Protein AF-A0A942LU09-F1 (afdb_monomer_lite)

Radius of gyration: 22.0 Å; chains: 1; bounding box: 69×51×46 Å

Secondary structure (DSSP, 8-state):
-HHHHHHHHHHHHHHHHHTT-----PPSEEEEEEEEETTS-EEEEEEEE--GGGTTT-EEEESSSSSPPEEE-TTTEEEEEETTEEEEEEEEE--GGGGGS---S-----TT-EEEEEEEEEE-SSEEEEEETTEEEEEETTSPEEEEEEETTEEEEB-TT--B------

Sequence (170 aa):
MKYIAIIFILRFVIVLTSLSSYGSNLPYGFIHGYLINNKNDTVYGFVLNQREYHNHYQCRFKHSLEDEVLNYSPLDIKGYGFGDISYRSASVQISDVLKNSDSDINYDHNPAAIQPLFLKVLLNGKISLLSYKDNLFVHKSGHEAYLLLRNDNKIVLGDDSGNLEKAKTN

pLDDT: mean 78.62, std 19.11, range [36.16, 98.5]

Structure (mmCIF, N/CA/C/O backbone):
data_AF-A0A942LU09-F1
#
_entry.id   AF-A0A942LU09-F1
#
loop_
_atom_site.group_PDB
_atom_site.id
_atom_site.type_symbol
_atom_site.label_atom_id
_atom_site.label_alt_id
_atom_site.label_comp_id
_atom_site.label_asym_id
_atom_site.label_entity_id
_atom_site.label_seq_id
_atom_site.pdbx_PDB_ins_code
_atom_site.Cartn_x
_atom_site.Cartn_y
_atom_site.Cartn_z
_atom_site.occupancy
_atom_site.B_iso_or_equiv
_atom_site.auth_seq_id
_atom_site.auth_comp_id
_atom_site.auth_asym_id
_atom_site.auth_atom_id
_atom_site.pdbx_PDB_model_num
ATOM 1 N N . MET A 1 1 ? -48.177 -29.167 -12.263 1.00 64.50 1 MET A N 1
ATOM 2 C CA . MET A 1 1 ? -47.215 -29.220 -11.133 1.00 64.50 1 MET A CA 1
ATOM 3 C C . MET A 1 1 ? -45.756 -29.019 -11.556 1.00 64.50 1 MET A C 1
ATOM 5 O O . MET A 1 1 ? -45.112 -28.171 -10.959 1.00 64.50 1 MET A O 1
ATOM 9 N N . LYS A 1 2 ? -45.236 -29.692 -12.601 1.00 73.81 2 LYS A N 1
ATOM 10 C CA . LYS A 1 2 ? -43.827 -29.539 -13.049 1.00 73.81 2 LYS A CA 1
ATOM 11 C C . LYS A 1 2 ? -43.392 -28.087 -13.339 1.00 73.81 2 LYS A C 1
ATOM 13 O O . LYS A 1 2 ? -42.315 -27.682 -12.926 1.00 73.81 2 LYS A O 1
ATOM 18 N N . TYR A 1 3 ? -44.256 -27.285 -13.962 1.00 79.19 3 TYR A N 1
ATOM 19 C CA . TYR A 1 3 ? -43.958 -25.882 -14.290 1.00 79.19 3 TYR A CA 1
ATOM 20 C C . TYR A 1 3 ? -43.864 -24.951 -13.069 1.00 79.19 3 TYR A C 1
ATOM 22 O O . TYR A 1 3 ? -43.123 -23.976 -13.104 1.00 79.19 3 TYR A O 1
ATOM 30 N N . ILE A 1 4 ? -44.555 -25.269 -11.967 1.00 79.94 4 ILE A N 1
ATOM 31 C CA . ILE A 1 4 ? -44.514 -24.462 -10.737 1.00 79.94 4 ILE A CA 1
ATOM 32 C C . ILE A 1 4 ? -43.140 -24.604 -10.067 1.00 79.94 4 ILE A C 1
ATOM 34 O O . ILE A 1 4 ? -42.539 -23.603 -9.693 1.00 79.94 4 ILE A O 1
ATOM 38 N N . ALA A 1 5 ? -42.594 -25.825 -10.003 1.00 78.12 5 ALA A N 1
ATOM 39 C CA . ALA A 1 5 ? -41.265 -26.076 -9.439 1.00 78.12 5 ALA A CA 1
ATOM 40 C C . ALA A 1 5 ? -40.149 -25.353 -10.219 1.00 78.12 5 ALA A C 1
ATOM 42 O O . ALA A 1 5 ? -39.246 -24.777 -9.618 1.00 78.12 5 ALA A O 1
ATOM 43 N N . ILE A 1 6 ? -40.250 -25.314 -11.552 1.00 81.69 6 ILE A N 1
ATOM 44 C CA . ILE A 1 6 ? -39.284 -24.622 -12.420 1.00 81.69 6 ILE A CA 1
ATOM 45 C C . ILE A 1 6 ? -39.288 -23.106 -12.165 1.00 81.69 6 ILE A C 1
ATOM 47 O O . ILE A 1 6 ? -38.221 -22.503 -12.072 1.00 81.69 6 ILE A O 1
ATOM 51 N N . ILE A 1 7 ? -40.463 -22.489 -11.985 1.00 83.81 7 ILE A N 1
ATOM 52 C CA . ILE A 1 7 ? -40.581 -21.049 -11.693 1.00 83.81 7 ILE A CA 1
ATOM 53 C C . ILE A 1 7 ? -39.964 -20.700 -10.329 1.00 83.81 7 ILE A C 1
ATOM 55 O O . ILE A 1 7 ? -39.308 -19.665 -10.202 1.00 83.81 7 ILE A O 1
ATOM 59 N N . PHE A 1 8 ? -40.128 -21.561 -9.319 1.00 84.25 8 PHE A N 1
ATOM 60 C CA . PHE A 1 8 ? -39.500 -21.367 -8.008 1.00 84.25 8 PHE A CA 1
ATOM 61 C C . PHE A 1 8 ? -37.970 -21.445 -8.077 1.00 84.25 8 PHE A C 1
ATOM 63 O O . PHE A 1 8 ? -37.299 -20.586 -7.509 1.00 84.25 8 PHE A O 1
ATOM 70 N N . ILE A 1 9 ? -37.420 -22.411 -8.821 1.00 84.12 9 ILE A N 1
ATOM 71 C CA . ILE A 1 9 ? -35.967 -22.541 -9.014 1.00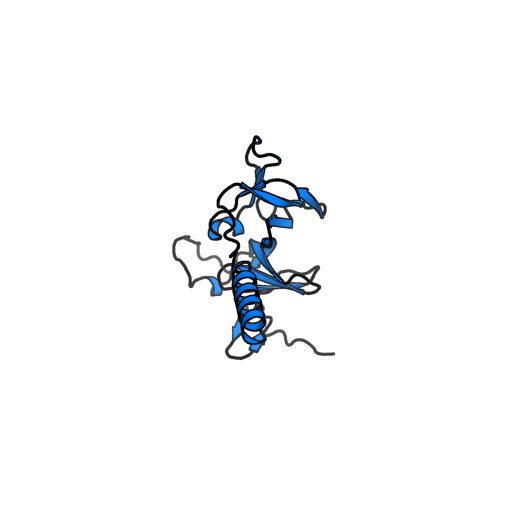 84.12 9 ILE A CA 1
ATOM 72 C C . ILE A 1 9 ? -35.410 -21.316 -9.754 1.00 84.12 9 ILE A C 1
ATOM 74 O O . ILE A 1 9 ? -34.413 -20.744 -9.323 1.00 84.12 9 ILE A O 1
ATOM 78 N N . LEU A 1 10 ? -36.084 -20.849 -10.810 1.00 82.81 10 LEU A N 1
ATOM 79 C CA . LEU A 1 10 ? -35.677 -19.651 -11.557 1.00 82.81 10 LEU A CA 1
ATOM 80 C C . LEU A 1 10 ? -35.669 -18.387 -10.687 1.00 82.81 10 LEU A C 1
ATOM 82 O O . LEU A 1 10 ? -34.716 -17.613 -10.741 1.00 82.81 10 LEU A O 1
ATOM 86 N N . ARG A 1 11 ? -36.688 -18.194 -9.841 1.00 82.88 11 ARG A N 1
ATOM 87 C CA . ARG A 1 11 ? -36.722 -17.065 -8.896 1.00 82.88 11 ARG A CA 1
ATOM 88 C C . ARG A 1 11 ? -35.613 -17.153 -7.851 1.00 82.88 11 ARG A C 1
ATOM 90 O O . ARG A 1 11 ? -35.018 -16.132 -7.527 1.00 82.88 11 ARG A O 1
ATOM 97 N N . PHE A 1 12 ? -35.310 -18.353 -7.363 1.00 82.56 12 PHE A N 1
ATOM 98 C CA . PHE A 1 12 ? -34.230 -18.562 -6.403 1.00 82.56 12 PHE A CA 1
ATOM 99 C C . PHE A 1 12 ? -32.854 -18.241 -7.008 1.00 82.56 12 PHE A C 1
ATOM 101 O O . PHE A 1 12 ? -32.056 -17.558 -6.373 1.00 82.56 12 PHE A O 1
ATOM 108 N N . VAL A 1 13 ? -32.608 -18.645 -8.260 1.00 82.69 13 VAL A N 1
ATOM 109 C CA . VAL A 1 13 ? -31.356 -18.343 -8.975 1.00 82.69 13 VAL A CA 1
ATOM 110 C C . VAL A 1 13 ? -31.182 -16.835 -9.196 1.00 82.69 13 VAL A C 1
ATOM 112 O O . VAL A 1 13 ? -30.098 -16.320 -8.943 1.00 82.69 13 VAL A O 1
ATOM 115 N N . ILE A 1 14 ? -32.243 -16.112 -9.579 1.00 80.56 14 ILE A N 1
ATOM 116 C CA . ILE A 1 14 ? -32.194 -14.649 -9.778 1.00 80.56 14 ILE A CA 1
ATOM 117 C C . ILE A 1 14 ? -31.877 -13.912 -8.467 1.00 80.56 14 ILE A C 1
ATOM 119 O O . ILE A 1 14 ? -31.079 -12.970 -8.454 1.00 80.56 14 ILE A O 1
ATOM 123 N N . VAL A 1 15 ? -32.457 -14.351 -7.345 1.00 79.50 15 VAL A N 1
ATOM 124 C CA . VAL A 1 15 ? -32.143 -13.778 -6.027 1.00 79.50 15 VAL A CA 1
ATOM 125 C C . VAL A 1 15 ? -30.681 -14.049 -5.671 1.00 79.50 15 VAL A C 1
ATOM 127 O O . VAL A 1 15 ? -29.980 -13.122 -5.279 1.00 79.50 15 VAL A O 1
ATOM 130 N N . LEU A 1 16 ? -30.183 -15.269 -5.901 1.00 74.69 16 LEU A N 1
ATOM 131 C CA . LEU A 1 16 ? -28.806 -15.650 -5.575 1.00 74.69 16 LEU A CA 1
ATOM 132 C C . LEU A 1 16 ? -27.755 -14.846 -6.363 1.00 74.69 16 LEU A C 1
ATOM 134 O O . LEU A 1 16 ? -26.716 -14.495 -5.811 1.00 74.69 16 LEU A O 1
ATOM 138 N N . THR A 1 17 ? -28.039 -14.489 -7.619 1.00 71.75 17 THR A N 1
ATOM 139 C CA . THR A 1 17 ? -27.143 -13.655 -8.443 1.00 71.75 17 THR A CA 1
ATOM 140 C C . THR A 1 17 ? -27.163 -12.169 -8.078 1.00 71.75 17 THR A C 1
ATOM 142 O O . THR A 1 17 ? -26.277 -11.430 -8.490 1.00 71.75 17 THR A O 1
ATOM 145 N N . SER A 1 18 ? -28.152 -11.713 -7.305 1.00 67.50 18 SER A N 1
ATOM 146 C CA . SER A 1 18 ? -28.273 -10.303 -6.905 1.00 67.50 18 SER A CA 1
ATOM 147 C C . SER A 1 18 ? -27.394 -9.954 -5.696 1.00 67.50 18 SER A C 1
ATOM 149 O O . SER A 1 18 ? -27.057 -8.791 -5.491 1.00 67.50 18 SER A O 1
ATOM 151 N N . LEU A 1 19 ? -27.004 -10.955 -4.897 1.00 63.12 19 LEU A N 1
ATOM 152 C CA . LEU A 1 19 ? -26.189 -10.772 -3.688 1.00 63.12 19 LEU A CA 1
ATOM 153 C C . LEU A 1 19 ? -24.680 -10.651 -3.964 1.00 63.12 19 LEU A C 1
ATOM 155 O O . LEU A 1 19 ? -23.932 -10.264 -3.071 1.00 63.12 19 LEU A O 1
ATOM 159 N N . SER A 1 20 ? -24.212 -10.960 -5.175 1.00 59.56 20 SER A N 1
ATOM 160 C CA . SER A 1 20 ? -22.779 -11.007 -5.502 1.00 59.56 20 SER A CA 1
ATOM 161 C C . SER A 1 20 ? -22.199 -9.699 -6.059 1.00 59.56 20 SER A C 1
ATOM 163 O O . SER A 1 20 ? -21.044 -9.681 -6.472 1.00 59.56 20 SER A O 1
ATOM 165 N N . SER A 1 21 ? -22.955 -8.594 -6.057 1.00 54.66 21 SER A N 1
ATOM 166 C CA . SER A 1 21 ? -22.527 -7.313 -6.653 1.00 54.66 21 SER A CA 1
ATOM 167 C C . SER A 1 21 ? -22.248 -6.206 -5.629 1.00 54.66 21 SER A C 1
ATOM 169 O O . SER A 1 21 ? -22.521 -5.035 -5.886 1.00 54.66 21 SER A O 1
ATOM 171 N N . TYR A 1 22 ? -21.687 -6.540 -4.465 1.00 59.88 22 TYR A N 1
ATOM 172 C CA . TYR A 1 22 ? -21.106 -5.522 -3.586 1.00 59.88 22 TYR A CA 1
ATOM 173 C C . TYR A 1 22 ? -19.688 -5.208 -4.060 1.00 59.88 22 TYR A C 1
ATOM 175 O O . TYR A 1 22 ? -18.714 -5.794 -3.597 1.00 59.88 22 TYR A O 1
ATOM 183 N N . GLY A 1 23 ? -19.576 -4.283 -5.015 1.00 58.19 23 GLY A N 1
ATOM 184 C CA . GLY A 1 23 ? -18.303 -3.630 -5.296 1.00 58.19 23 GLY A CA 1
ATOM 185 C C . GLY A 1 23 ? -17.820 -2.933 -4.024 1.00 58.19 23 GLY A C 1
ATOM 186 O O . GLY A 1 23 ? -18.515 -2.075 -3.478 1.00 58.19 23 GLY A O 1
ATOM 187 N N . SER A 1 24 ? -16.656 -3.335 -3.525 1.00 58.62 24 SER A N 1
ATOM 188 C CA . SER A 1 24 ? -16.028 -2.810 -2.315 1.00 58.62 24 SER A CA 1
ATOM 189 C C . SER A 1 24 ? -15.516 -1.386 -2.543 1.00 58.62 24 SER A C 1
ATOM 191 O O . SER A 1 24 ? -14.324 -1.156 -2.738 1.00 58.62 24 SER A O 1
ATOM 193 N N . ASN A 1 25 ? -16.425 -0.411 -2.525 1.00 67.00 25 ASN A N 1
ATOM 194 C CA . ASN A 1 25 ? -16.056 0.992 -2.383 1.00 67.00 25 ASN A CA 1
ATOM 195 C C . ASN A 1 25 ? -15.582 1.197 -0.943 1.00 67.00 25 ASN A C 1
ATOM 197 O O . ASN A 1 25 ? -16.396 1.358 -0.032 1.00 67.00 25 ASN A O 1
ATOM 201 N N . LEU A 1 26 ? -14.268 1.134 -0.725 1.00 70.50 26 LEU A N 1
ATOM 202 C CA . LEU A 1 26 ? -13.697 1.444 0.580 1.00 70.50 26 LEU A CA 1
ATOM 203 C C . LEU A 1 26 ? -14.038 2.898 0.941 1.00 70.50 26 LEU A C 1
ATOM 205 O O . LEU A 1 26 ? -13.826 3.790 0.113 1.00 70.50 26 LEU A O 1
ATOM 209 N N . PRO A 1 27 ? -14.564 3.160 2.150 1.00 80.56 27 PRO A N 1
ATOM 210 C CA . PRO A 1 27 ? -14.915 4.512 2.547 1.00 80.56 27 PRO A CA 1
ATOM 211 C C . PRO A 1 27 ? -13.662 5.390 2.601 1.00 80.56 27 PRO A C 1
ATOM 213 O O . PRO A 1 27 ? -12.592 4.950 3.030 1.00 80.56 27 PRO A O 1
ATOM 216 N N . TYR A 1 28 ? -13.796 6.636 2.147 1.00 87.50 28 TYR A N 1
ATOM 217 C CA . TYR A 1 28 ? -12.769 7.658 2.334 1.00 87.50 28 TYR A CA 1
ATOM 218 C C . TYR A 1 28 ? -12.648 8.015 3.819 1.00 87.50 28 TYR A C 1
ATOM 220 O O . TYR A 1 28 ? -13.653 8.075 4.528 1.00 87.50 28 TYR A O 1
ATOM 228 N N . GLY A 1 29 ? -11.432 8.314 4.273 1.00 93.62 29 GLY A N 1
ATOM 229 C CA . GLY A 1 29 ? -11.151 8.667 5.665 1.00 93.62 29 GLY A CA 1
ATOM 230 C C . GLY A 1 29 ? -10.384 7.580 6.411 1.00 93.62 29 GLY A C 1
ATOM 231 O O . GLY A 1 29 ? -9.773 6.705 5.807 1.00 93.62 29 GLY A O 1
ATOM 232 N N . PHE A 1 30 ? -10.356 7.674 7.739 1.00 96.00 30 PHE A N 1
ATOM 233 C CA . PHE A 1 30 ? -9.666 6.698 8.580 1.00 96.00 30 PHE A CA 1
ATOM 234 C C . PHE A 1 30 ? -10.453 5.388 8.637 1.00 96.00 30 PHE A C 1
ATOM 236 O O . PHE A 1 30 ? -11.598 5.368 9.082 1.00 96.00 30 PHE A O 1
ATOM 243 N N . ILE A 1 31 ? -9.824 4.298 8.202 1.00 95.88 31 ILE A N 1
ATOM 244 C CA . ILE A 1 31 ? -10.417 2.958 8.165 1.00 95.88 31 ILE A CA 1
ATOM 245 C C . ILE A 1 31 ? -9.507 1.950 8.850 1.00 95.88 31 ILE A C 1
ATOM 247 O O . ILE A 1 31 ? -8.300 2.166 8.941 1.00 95.88 31 ILE A O 1
ATOM 251 N N . HIS A 1 32 ? -10.079 0.840 9.316 1.00 97.56 32 HIS A N 1
ATOM 252 C CA . HIS A 1 32 ? -9.303 -0.224 9.942 1.00 97.56 32 HIS A CA 1
ATOM 253 C C . HIS A 1 32 ? -8.177 -0.710 9.028 1.00 97.56 32 HIS A C 1
ATOM 255 O O . HIS A 1 32 ? -8.389 -1.052 7.862 1.00 97.56 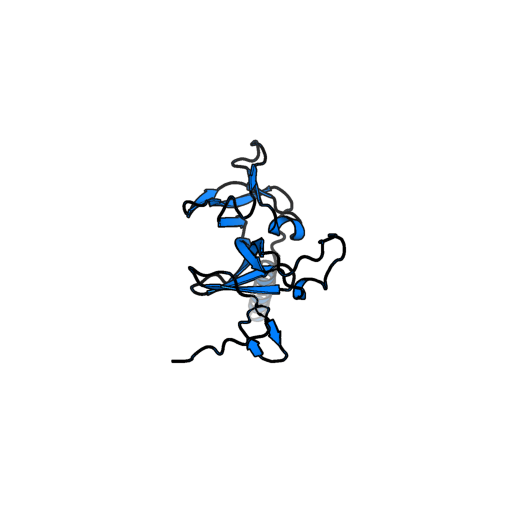32 HIS A O 1
ATOM 261 N N . GLY A 1 33 ? -6.977 -0.753 9.590 1.00 97.62 33 GLY A N 1
ATOM 262 C CA . GLY A 1 33 ? -5.770 -1.135 8.886 1.00 97.62 33 GLY A CA 1
ATOM 263 C C . GLY A 1 33 ? -4.643 -1.467 9.850 1.00 97.62 33 GLY A C 1
ATOM 264 O O . GLY A 1 33 ? -4.845 -1.698 11.045 1.00 97.62 33 GLY A O 1
ATOM 265 N N . TYR A 1 34 ? -3.437 -1.506 9.309 1.00 98.50 34 TYR A N 1
ATOM 266 C CA . TYR A 1 34 ? -2.235 -1.833 10.055 1.00 98.50 34 TYR A CA 1
ATOM 267 C C . TYR A 1 34 ? -1.014 -1.165 9.434 1.00 98.50 34 TYR A C 1
ATOM 269 O O . TYR A 1 34 ? -1.008 -0.827 8.250 1.00 98.50 34 TYR A O 1
ATOM 277 N N . LEU A 1 35 ? 0.050 -1.048 10.222 1.00 98.25 35 LEU A N 1
ATOM 278 C CA . LEU A 1 35 ? 1.399 -0.782 9.736 1.00 98.25 35 LEU A CA 1
ATOM 279 C C . LEU A 1 35 ? 2.353 -1.896 10.163 1.00 98.25 35 LEU A C 1
ATOM 281 O O . LEU A 1 35 ? 2.110 -2.599 11.143 1.00 98.25 35 LEU A O 1
ATOM 285 N N . ILE A 1 36 ? 3.440 -2.055 9.417 1.00 98.25 36 ILE A N 1
ATOM 286 C CA . ILE A 1 36 ? 4.541 -2.963 9.730 1.00 98.25 36 ILE A CA 1
ATOM 287 C C . ILE A 1 36 ? 5.736 -2.092 10.095 1.00 98.25 36 ILE A C 1
ATOM 289 O O . ILE A 1 36 ? 6.274 -1.379 9.246 1.00 98.25 36 ILE A O 1
ATOM 293 N N . ASN A 1 37 ? 6.157 -2.130 11.355 1.00 97.50 37 ASN A N 1
ATOM 294 C CA . ASN A 1 37 ? 7.288 -1.330 11.813 1.00 97.50 37 ASN A CA 1
ATOM 295 C C . ASN A 1 37 ? 8.634 -1.922 11.331 1.00 97.50 37 ASN A C 1
ATOM 297 O O . ASN A 1 37 ? 8.708 -3.023 10.776 1.00 97.50 37 ASN A O 1
ATOM 301 N N . ASN A 1 38 ? 9.740 -1.223 11.589 1.00 96.06 38 ASN A N 1
ATOM 302 C CA . ASN A 1 38 ? 11.074 -1.697 11.198 1.00 96.06 38 ASN A CA 1
ATOM 303 C C . ASN A 1 38 ? 11.525 -2.982 11.926 1.00 96.06 38 ASN A C 1
ATOM 305 O O . ASN A 1 38 ? 12.357 -3.725 11.395 1.00 96.06 38 ASN A O 1
ATOM 309 N N . LYS A 1 39 ? 10.912 -3.310 13.070 1.00 97.00 39 LYS A N 1
ATOM 310 C CA . LYS A 1 39 ? 11.114 -4.563 13.818 1.00 97.00 39 LYS A CA 1
ATOM 311 C C . LYS A 1 39 ? 10.302 -5.748 13.270 1.00 97.00 39 LYS A C 1
ATOM 313 O O . LYS A 1 39 ? 10.457 -6.849 13.778 1.00 97.00 39 LYS A O 1
ATOM 318 N N . ASN A 1 40 ? 9.530 -5.554 12.193 1.00 95.94 40 ASN A N 1
ATOM 319 C CA . ASN A 1 40 ? 8.559 -6.511 11.637 1.00 95.94 40 ASN A CA 1
ATOM 320 C C . ASN A 1 40 ? 7.333 -6.777 12.528 1.00 95.94 40 ASN A C 1
ATOM 322 O O . ASN A 1 40 ? 6.597 -7.729 12.265 1.00 95.94 40 ASN A O 1
ATOM 326 N N . ASP A 1 41 ? 7.065 -5.939 13.528 1.00 98.00 41 ASP A N 1
ATOM 327 C CA . ASP A 1 41 ? 5.812 -6.037 14.271 1.00 98.00 41 ASP A CA 1
ATOM 328 C C . ASP A 1 41 ? 4.687 -5.398 13.461 1.00 98.00 41 ASP A C 1
ATOM 330 O O . ASP A 1 41 ? 4.857 -4.345 12.836 1.00 98.00 41 ASP A O 1
ATOM 334 N N . THR A 1 42 ? 3.520 -6.033 13.510 1.00 98.25 42 THR A N 1
ATOM 335 C CA . THR A 1 42 ? 2.291 -5.478 12.945 1.00 98.25 42 THR A CA 1
ATOM 336 C C . THR A 1 42 ? 1.558 -4.702 14.030 1.00 98.25 42 THR A C 1
ATOM 338 O O . THR A 1 42 ? 1.213 -5.266 15.068 1.00 98.25 42 THR A O 1
ATOM 341 N N . VAL A 1 43 ? 1.312 -3.417 13.788 1.00 98.44 43 VAL A N 1
ATOM 342 C CA . VAL A 1 43 ? 0.551 -2.540 14.684 1.00 98.44 43 VAL A CA 1
ATOM 343 C C . VAL A 1 43 ? -0.789 -2.241 14.028 1.00 98.44 43 VAL A C 1
ATOM 345 O O . VAL A 1 43 ? -0.832 -1.673 12.937 1.00 98.44 43 VAL A O 1
ATOM 348 N N . TYR A 1 44 ? -1.877 -2.650 14.678 1.00 98.50 44 TYR A N 1
ATOM 349 C CA . TYR A 1 44 ? -3.239 -2.427 14.196 1.00 98.50 44 TYR A CA 1
ATOM 350 C C . TYR A 1 44 ? -3.768 -1.064 14.640 1.00 98.50 44 TYR A C 1
ATOM 352 O O . TYR A 1 44 ? -3.438 -0.583 15.723 1.00 98.50 44 TYR A O 1
ATOM 360 N N . GLY A 1 45 ? -4.605 -0.461 13.800 1.00 98.19 45 GLY A N 1
ATOM 361 C CA . GLY A 1 45 ? -5.232 0.827 14.072 1.00 98.19 45 GLY A CA 1
ATOM 362 C C . GLY A 1 45 ? -6.057 1.294 12.881 1.00 98.19 45 GLY A C 1
ATOM 363 O O . GLY A 1 45 ? -6.731 0.494 12.224 1.00 98.19 45 GLY A O 1
ATOM 364 N N . PHE A 1 46 ? -5.982 2.587 12.589 1.00 98.19 46 PHE A N 1
ATOM 365 C CA . PHE A 1 46 ? -6.717 3.228 11.512 1.00 98.19 46 PHE A CA 1
ATOM 366 C C . PHE A 1 46 ? -5.764 3.918 10.543 1.00 98.19 46 PHE A C 1
ATOM 368 O O . PHE A 1 46 ? -4.972 4.770 10.941 1.00 98.19 46 PHE A O 1
ATOM 375 N N . VAL A 1 47 ? -5.865 3.581 9.261 1.00 97.31 47 VAL A N 1
ATOM 376 C CA . VAL A 1 47 ? -5.091 4.194 8.178 1.00 97.31 47 VAL A CA 1
ATOM 377 C C . VAL A 1 47 ? -5.998 5.137 7.401 1.00 97.31 47 VAL A C 1
ATOM 379 O O . VAL A 1 47 ? -7.149 4.806 7.112 1.00 97.31 47 VAL A O 1
ATOM 382 N N . LEU A 1 48 ? -5.493 6.318 7.056 1.00 95.62 48 LEU A N 1
ATOM 383 C CA . LEU A 1 48 ? -6.213 7.242 6.191 1.00 95.62 48 LEU A CA 1
ATOM 384 C C . LEU A 1 48 ? -6.276 6.694 4.760 1.00 95.62 48 LEU A C 1
ATOM 386 O O . LEU A 1 48 ? -5.285 6.708 4.032 1.00 95.62 48 LEU A O 1
ATOM 390 N N . ASN A 1 49 ? -7.465 6.281 4.338 1.00 92.50 49 ASN A N 1
ATOM 391 C CA . ASN A 1 49 ? -7.783 5.982 2.953 1.00 92.50 49 ASN A CA 1
ATOM 392 C C . ASN A 1 49 ? -8.181 7.270 2.218 1.00 92.50 49 ASN A C 1
ATOM 394 O O . ASN A 1 49 ? -9.280 7.809 2.385 1.00 92.50 49 ASN A O 1
ATOM 398 N N . GLN A 1 50 ? -7.262 7.773 1.405 1.00 85.38 50 GLN A N 1
ATOM 399 C CA . GLN A 1 50 ? -7.438 8.935 0.536 1.00 85.38 50 GLN A CA 1
ATOM 400 C C . GLN A 1 50 ? -6.997 8.592 -0.892 1.00 85.38 50 GLN A C 1
ATOM 402 O O . GLN A 1 50 ? -6.476 7.504 -1.140 1.00 85.38 50 GLN A O 1
ATOM 407 N N . ARG A 1 51 ? -7.209 9.515 -1.844 1.00 75.88 51 ARG A N 1
ATOM 408 C CA . ARG A 1 51 ? -6.796 9.315 -3.245 1.00 75.88 51 ARG A CA 1
ATOM 409 C C . ARG A 1 51 ? -5.322 8.898 -3.324 1.00 75.88 51 ARG A C 1
ATOM 411 O O . ARG A 1 51 ? -4.471 9.508 -2.676 1.00 75.88 51 ARG A O 1
ATOM 418 N N . GLU A 1 52 ? -5.052 7.888 -4.153 1.00 67.62 52 GLU A N 1
ATOM 419 C CA . GLU A 1 52 ? -3.811 7.098 -4.157 1.00 67.62 52 GLU A CA 1
ATOM 420 C C . GLU A 1 52 ? -2.517 7.926 -4.247 1.00 67.62 52 GLU A C 1
ATOM 422 O O . GLU A 1 52 ? -1.513 7.522 -3.669 1.00 67.62 52 GLU A O 1
ATOM 427 N N . TYR A 1 53 ? -2.537 9.106 -4.882 1.00 69.19 53 TYR A N 1
ATOM 428 C CA . TYR A 1 53 ? -1.340 9.931 -5.102 1.00 69.19 53 TYR A CA 1
ATOM 429 C C . TYR A 1 53 ? -0.511 10.191 -3.830 1.00 69.19 53 TYR A C 1
ATOM 431 O O . TYR A 1 53 ? 0.712 10.086 -3.855 1.00 69.19 53 TYR A O 1
ATOM 439 N N . HIS A 1 54 ? -1.158 10.478 -2.697 1.00 75.81 54 HIS A N 1
ATOM 440 C CA . HIS A 1 54 ? -0.449 10.805 -1.451 1.00 75.81 54 HIS A CA 1
ATOM 441 C C . HIS A 1 54 ? 0.017 9.568 -0.670 1.00 75.81 54 HIS A C 1
ATOM 443 O O . HIS A 1 54 ? 0.974 9.648 0.100 1.00 75.81 54 HIS A O 1
ATOM 449 N N . ASN A 1 55 ? -0.623 8.417 -0.892 1.00 82.19 55 ASN A N 1
ATOM 450 C CA . ASN A 1 55 ? -0.348 7.173 -0.167 1.00 82.19 55 ASN A CA 1
ATOM 451 C C . ASN A 1 55 ? 1.066 6.642 -0.464 1.00 82.19 55 ASN A C 1
ATOM 453 O O . ASN A 1 55 ? 1.635 5.892 0.329 1.00 82.19 55 ASN A O 1
ATOM 457 N N . HIS A 1 56 ? 1.659 7.068 -1.581 1.00 88.62 56 HIS A N 1
ATOM 458 C CA . HIS A 1 56 ? 3.008 6.689 -1.990 1.00 88.62 56 HIS A CA 1
ATOM 459 C C . HIS A 1 56 ? 4.124 7.382 -1.204 1.00 88.62 56 HIS A C 1
ATOM 461 O O . HIS A 1 56 ? 5.235 6.863 -1.144 1.00 88.62 56 HIS A O 1
ATOM 467 N N . TYR A 1 57 ? 3.841 8.522 -0.578 1.00 91.19 57 TYR A N 1
ATOM 468 C CA . TYR A 1 57 ? 4.851 9.321 0.121 1.00 91.19 57 TYR A CA 1
ATOM 469 C C . TYR A 1 57 ? 4.687 9.289 1.635 1.00 91.19 57 TYR A C 1
ATOM 471 O O . TYR A 1 57 ? 5.646 9.524 2.368 1.00 91.19 57 TYR A O 1
ATOM 479 N N . GLN A 1 58 ? 3.473 9.015 2.112 1.00 94.81 58 GLN A N 1
ATOM 480 C CA . GLN A 1 58 ? 3.162 9.078 3.528 1.00 94.81 58 GLN A CA 1
ATOM 481 C C . GLN A 1 58 ? 2.010 8.140 3.892 1.00 94.81 58 GLN A C 1
ATOM 483 O O . GLN A 1 58 ? 0.994 8.079 3.202 1.00 94.81 58 GLN A O 1
ATOM 488 N N . CYS A 1 59 ? 2.148 7.466 5.029 1.00 95.94 59 CYS A N 1
ATOM 489 C CA . CYS A 1 59 ? 1.064 6.799 5.732 1.00 95.94 59 CYS A CA 1
ATOM 490 C C . CYS A 1 59 ? 0.596 7.694 6.883 1.00 95.94 59 CYS A C 1
ATOM 492 O O . CYS A 1 59 ? 1.405 8.129 7.705 1.00 95.94 59 CYS A O 1
ATOM 494 N N . ARG A 1 60 ? -0.710 7.967 6.948 1.00 97.19 60 ARG A N 1
ATOM 495 C CA . ARG A 1 60 ? -1.335 8.688 8.064 1.00 97.19 60 ARG A CA 1
ATOM 496 C C . ARG A 1 60 ? -2.110 7.685 8.904 1.00 97.19 60 ARG A C 1
ATOM 498 O O . ARG A 1 60 ? -3.045 7.061 8.402 1.00 97.19 60 ARG A O 1
ATOM 505 N N . PHE A 1 61 ? -1.704 7.523 10.155 1.00 98.06 61 PHE A N 1
ATOM 506 C CA . PHE A 1 61 ? -2.134 6.438 11.029 1.00 98.06 61 PHE A CA 1
ATOM 507 C C . PHE A 1 61 ? -2.642 6.970 12.369 1.00 98.06 61 PHE A C 1
ATOM 509 O O . PHE A 1 61 ? -2.126 7.961 12.882 1.00 98.06 61 PHE A O 1
ATOM 516 N N . LYS A 1 62 ? -3.622 6.288 12.957 1.00 98.44 62 LYS A N 1
ATOM 517 C CA . LYS A 1 62 ? -4.050 6.487 14.344 1.00 98.44 62 LYS A CA 1
ATOM 518 C C . LYS A 1 62 ? -4.181 5.140 15.052 1.00 98.44 62 LYS A C 1
ATOM 520 O O . LYS A 1 62 ? -4.608 4.173 14.425 1.00 98.44 62 LYS A O 1
ATOM 525 N N . HIS A 1 63 ? -3.866 5.072 16.345 1.00 97.88 63 HIS A N 1
ATOM 526 C CA . HIS A 1 63 ? -4.076 3.844 17.126 1.00 97.88 63 HIS A CA 1
ATOM 527 C C . HIS A 1 63 ? -5.573 3.623 17.414 1.00 97.88 63 HIS A C 1
ATOM 529 O O . HIS A 1 63 ? -6.088 2.528 17.194 1.00 97.88 63 HIS A O 1
ATOM 535 N N . SER A 1 64 ? -6.283 4.682 17.802 1.00 97.75 64 SER A N 1
ATOM 536 C CA . SER A 1 64 ? -7.746 4.770 17.914 1.00 97.75 64 SER A CA 1
ATOM 537 C C . SER A 1 64 ? -8.298 5.957 17.107 1.00 97.75 64 SER A C 1
ATOM 539 O O . SER A 1 64 ? -7.531 6.756 16.574 1.00 97.75 64 SER A O 1
ATOM 541 N N . LEU A 1 65 ? -9.619 6.098 16.965 1.00 96.56 65 LEU A N 1
ATOM 542 C CA . LEU A 1 65 ? -10.193 7.220 16.201 1.00 96.56 65 LEU A CA 1
ATOM 543 C C . LEU A 1 65 ? -9.997 8.569 16.914 1.00 96.56 65 LEU A C 1
ATOM 545 O O . LEU A 1 65 ? -9.901 9.610 16.251 1.00 96.56 65 LEU A O 1
ATOM 549 N N . GLU A 1 66 ? -9.889 8.523 18.238 1.00 97.69 66 GLU A N 1
ATOM 550 C CA . GLU A 1 66 ? -9.738 9.642 19.163 1.00 97.69 66 GLU A CA 1
ATOM 551 C C . GLU A 1 66 ? -8.294 10.155 19.238 1.00 97.69 66 GLU A C 1
ATOM 553 O O . GLU A 1 66 ? -8.078 11.323 19.555 1.00 97.69 66 GLU A O 1
ATOM 558 N N . ASP A 1 67 ? -7.316 9.313 18.897 1.00 98.00 67 ASP A N 1
ATOM 559 C CA . ASP A 1 67 ? -5.901 9.679 18.939 1.00 98.00 67 ASP A CA 1
ATOM 560 C C . ASP A 1 67 ? -5.515 10.706 17.864 1.00 98.00 67 ASP A C 1
ATOM 562 O O . ASP A 1 67 ? -6.169 10.878 16.822 1.00 98.00 67 ASP A O 1
ATOM 566 N N . GLU A 1 68 ? -4.384 11.368 18.099 1.00 97.88 68 GLU A N 1
ATOM 567 C CA . GLU A 1 68 ? -3.737 12.228 17.115 1.00 97.88 68 GLU A CA 1
ATOM 568 C C . GLU A 1 68 ? -3.241 11.436 15.894 1.00 97.88 68 GLU A C 1
ATOM 570 O O . GLU A 1 68 ? -2.973 10.234 15.946 1.00 97.88 68 GLU A O 1
ATOM 575 N N . VAL A 1 69 ? -3.117 12.130 14.758 1.00 98.12 69 VAL A N 1
ATOM 576 C CA . VAL A 1 69 ? -2.619 11.526 13.517 1.00 98.12 69 VAL A CA 1
ATOM 577 C C . VAL A 1 69 ? -1.099 11.438 13.557 1.00 98.12 69 VAL A C 1
ATOM 579 O O . VAL A 1 69 ? -0.413 12.457 13.583 1.00 98.12 69 VAL A O 1
ATOM 582 N N . LEU A 1 70 ? -0.581 10.220 13.453 1.00 98.19 70 LEU A N 1
ATOM 583 C CA . LEU A 1 70 ? 0.831 9.939 13.240 1.00 98.19 70 LEU A CA 1
ATOM 584 C C . LEU A 1 70 ? 1.127 9.863 11.743 1.00 98.19 70 LEU A C 1
ATOM 586 O O . LEU A 1 70 ? 0.357 9.309 10.958 1.00 98.19 70 LEU A O 1
ATOM 590 N N . ASN A 1 71 ? 2.259 10.431 11.354 1.00 97.31 71 ASN A N 1
ATOM 591 C CA . ASN A 1 71 ? 2.689 10.549 9.972 1.00 97.31 71 ASN A CA 1
ATOM 592 C C . ASN A 1 71 ? 3.965 9.730 9.781 1.00 97.31 71 ASN A C 1
ATOM 594 O O . ASN A 1 71 ? 4.980 10.043 10.396 1.00 97.31 71 ASN A O 1
ATOM 598 N N . TYR A 1 72 ? 3.917 8.719 8.917 1.00 97.56 72 TYR A N 1
ATOM 599 C CA . TYR A 1 72 ? 5.054 7.854 8.617 1.00 97.56 72 TYR A CA 1
ATOM 600 C C . TYR A 1 72 ? 5.471 8.004 7.159 1.00 97.56 72 TYR A C 1
ATOM 602 O O . TYR A 1 72 ? 4.641 7.898 6.257 1.00 97.56 72 TYR A O 1
ATOM 610 N N . SER A 1 73 ? 6.759 8.213 6.926 1.00 96.62 73 SER A N 1
ATOM 611 C CA . SER A 1 73 ? 7.392 8.089 5.616 1.00 96.62 73 SER A CA 1
ATOM 612 C C . SER A 1 73 ? 7.799 6.630 5.343 1.00 96.62 73 SER A C 1
ATOM 614 O O . SER A 1 73 ? 7.834 5.811 6.270 1.00 96.62 73 SER A O 1
ATOM 616 N N . PRO A 1 74 ? 8.170 6.279 4.098 1.00 96.00 74 PRO A N 1
ATOM 617 C CA . PRO A 1 74 ? 8.687 4.947 3.785 1.00 96.00 74 PRO A CA 1
ATOM 618 C C . PRO A 1 74 ? 9.997 4.598 4.510 1.00 96.00 74 PRO A C 1
ATOM 620 O O . PRO A 1 74 ? 10.377 3.432 4.539 1.00 96.00 74 PRO A O 1
ATOM 623 N N . LEU A 1 75 ? 10.688 5.579 5.102 1.00 96.00 75 LEU A N 1
ATOM 624 C CA . LEU A 1 75 ? 11.878 5.343 5.926 1.00 96.00 75 LEU A CA 1
ATOM 625 C C . LEU A 1 75 ? 11.524 4.946 7.370 1.00 96.00 75 LEU A C 1
ATOM 627 O O . LEU A 1 75 ? 12.313 4.282 8.044 1.00 96.00 75 LEU A O 1
ATOM 631 N N . ASP A 1 76 ? 10.333 5.314 7.845 1.00 97.81 76 ASP A N 1
ATOM 632 C CA . ASP A 1 76 ? 9.930 5.106 9.239 1.00 97.81 76 ASP A CA 1
ATOM 633 C C . ASP A 1 76 ? 9.325 3.713 9.483 1.00 97.81 76 ASP A C 1
ATOM 635 O O . ASP A 1 76 ? 9.400 3.176 10.592 1.00 97.81 76 ASP A O 1
ATOM 639 N N . ILE A 1 77 ? 8.714 3.119 8.454 1.00 97.94 77 ILE A N 1
ATOM 640 C CA . ILE A 1 77 ? 8.005 1.832 8.519 1.00 97.94 77 ILE A CA 1
ATOM 641 C C . ILE A 1 77 ? 8.303 0.987 7.277 1.00 97.94 77 ILE A C 1
ATOM 643 O O . ILE A 1 7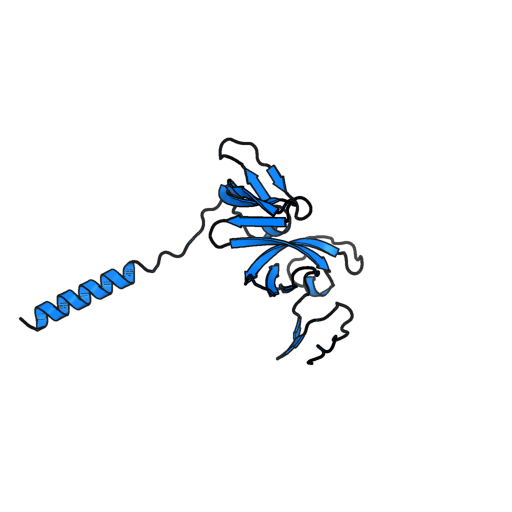7 ? 8.686 1.514 6.238 1.00 97.94 77 ILE A O 1
ATOM 647 N N . LYS A 1 78 ? 8.070 -0.327 7.347 1.00 96.94 78 LYS A N 1
ATOM 648 C CA . LYS A 1 78 ? 8.259 -1.262 6.219 1.00 96.94 78 LYS A CA 1
ATOM 649 C C . LYS A 1 78 ? 7.079 -1.311 5.253 1.00 96.94 78 LYS A C 1
ATOM 651 O O . LYS A 1 78 ? 7.213 -1.801 4.131 1.00 96.94 78 LYS A O 1
ATOM 656 N N . GLY A 1 79 ? 5.914 -0.862 5.694 1.00 97.50 79 GLY A N 1
ATOM 657 C CA . GLY A 1 79 ? 4.695 -0.893 4.905 1.00 97.50 79 GLY A CA 1
ATOM 658 C C . GLY A 1 79 ? 3.460 -0.739 5.772 1.00 97.50 79 GLY A C 1
ATOM 659 O O . GLY A 1 79 ? 3.548 -0.647 6.995 1.00 97.50 79 GLY A O 1
ATOM 660 N N . TYR A 1 80 ? 2.305 -0.714 5.128 1.00 98.19 80 TYR A N 1
ATOM 661 C CA . TYR A 1 80 ? 1.010 -0.596 5.785 1.00 98.19 80 TYR A CA 1
ATOM 662 C C . TYR A 1 80 ? -0.090 -1.142 4.876 1.00 98.19 80 TYR A C 1
ATOM 664 O O . TYR A 1 80 ? 0.149 -1.410 3.698 1.00 98.19 80 TYR A O 1
ATOM 672 N N . GLY A 1 81 ? -1.290 -1.336 5.405 1.00 96.56 81 GLY A N 1
ATOM 673 C CA . GLY A 1 81 ? -2.408 -1.838 4.617 1.00 96.56 81 GLY A CA 1
ATOM 674 C C . GLY A 1 81 ? -3.758 -1.632 5.282 1.00 96.56 81 GLY A C 1
ATOM 675 O O . GLY A 1 81 ? -3.849 -1.298 6.463 1.00 96.56 81 GLY A O 1
ATOM 676 N N . PHE A 1 82 ? -4.804 -1.807 4.486 1.00 95.56 82 PHE A N 1
ATOM 677 C CA . PHE A 1 82 ? -6.204 -1.715 4.879 1.00 95.56 82 PHE A CA 1
ATOM 678 C C . PHE A 1 82 ? -7.062 -2.478 3.862 1.00 95.56 82 PHE A C 1
ATOM 680 O O . PHE A 1 82 ? -6.844 -2.379 2.652 1.00 95.56 82 PHE A O 1
ATOM 687 N N . GLY A 1 83 ? -8.040 -3.251 4.340 1.00 91.88 83 GLY A N 1
ATOM 688 C CA . GLY A 1 83 ? -8.774 -4.186 3.479 1.00 91.88 83 GLY A CA 1
ATOM 689 C C . GLY A 1 83 ? -7.818 -5.103 2.703 1.00 91.88 83 GLY A C 1
ATOM 690 O O . GLY A 1 83 ? -6.887 -5.656 3.284 1.00 91.88 83 GLY A O 1
ATOM 691 N N . ASP A 1 84 ? -8.013 -5.195 1.386 1.00 92.06 84 ASP A N 1
ATOM 692 C CA . ASP A 1 84 ? -7.156 -5.973 0.475 1.00 92.06 84 ASP A CA 1
ATOM 693 C C . ASP A 1 84 ? -5.978 -5.166 -0.103 1.00 92.06 84 ASP A C 1
ATOM 695 O O . ASP A 1 84 ? -5.192 -5.670 -0.908 1.00 92.06 84 ASP A O 1
ATOM 699 N N . ILE A 1 85 ? -5.848 -3.892 0.277 1.00 93.38 85 ILE A N 1
ATOM 700 C CA . ILE A 1 85 ? -4.800 -3.002 -0.217 1.00 93.38 85 ILE A CA 1
ATOM 701 C C . ILE A 1 85 ? -3.643 -3.015 0.773 1.00 93.38 85 ILE A C 1
ATOM 703 O O . ILE A 1 85 ? -3.812 -2.813 1.975 1.00 93.38 85 ILE A O 1
ATOM 707 N N . SER A 1 86 ? -2.433 -3.198 0.256 1.00 96.06 86 SER A N 1
ATOM 708 C CA . SER A 1 86 ? -1.217 -3.035 1.042 1.00 96.06 86 SER A CA 1
ATOM 709 C C . SER A 1 86 ? -0.151 -2.296 0.254 1.00 96.06 86 SER A C 1
ATOM 711 O O . SER A 1 86 ? -0.114 -2.325 -0.977 1.00 96.06 86 SER A O 1
ATOM 713 N N . TYR A 1 87 ? 0.715 -1.623 0.992 1.00 96.25 87 TYR A N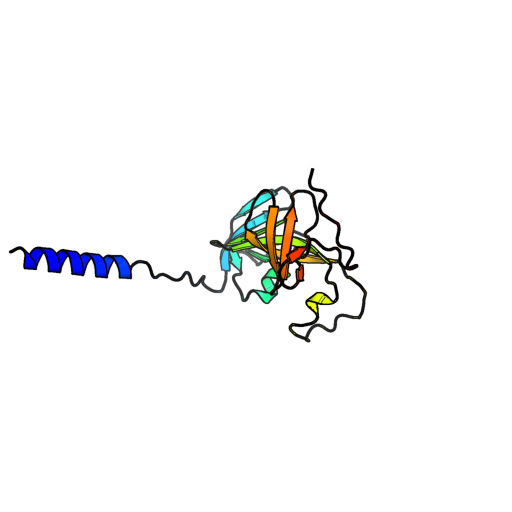 1
ATOM 714 C CA . TYR A 1 87 ? 1.832 -0.852 0.492 1.00 96.25 87 TYR A CA 1
ATOM 715 C C . TYR A 1 87 ? 3.113 -1.312 1.181 1.00 96.25 87 TYR A C 1
ATOM 717 O O . TYR A 1 87 ? 3.119 -1.630 2.373 1.00 96.25 87 TYR A O 1
ATOM 725 N N . ARG A 1 88 ? 4.213 -1.327 0.430 1.00 95.81 88 ARG A N 1
ATOM 726 C CA . ARG A 1 88 ? 5.546 -1.693 0.907 1.00 95.81 88 ARG A CA 1
ATOM 727 C C . ARG A 1 88 ? 6.513 -0.545 0.675 1.00 95.81 88 ARG A C 1
ATOM 729 O O . ARG A 1 88 ? 6.549 0.009 -0.419 1.00 95.81 88 ARG A O 1
ATOM 736 N N . SER A 1 89 ? 7.323 -0.246 1.678 1.00 95.12 89 SER A N 1
ATOM 737 C CA . SER A 1 89 ? 8.434 0.688 1.541 1.00 95.12 89 SER A CA 1
ATOM 738 C C . SER A 1 89 ? 9.518 0.096 0.651 1.00 95.12 89 SER A C 1
ATOM 740 O O . SER A 1 89 ? 9.975 -1.024 0.886 1.00 95.12 89 SER A O 1
ATOM 742 N N . ALA A 1 90 ? 9.930 0.844 -0.364 1.00 91.50 90 ALA A N 1
ATOM 743 C CA . ALA A 1 90 ? 11.040 0.495 -1.234 1.00 91.50 90 ALA A CA 1
ATOM 744 C C . ALA A 1 90 ? 11.743 1.762 -1.726 1.00 91.50 90 ALA A C 1
ATOM 746 O O . ALA A 1 90 ? 11.104 2.785 -1.969 1.00 91.50 90 ALA A O 1
ATOM 747 N N . SER A 1 91 ? 13.056 1.673 -1.902 1.00 88.38 91 SER A N 1
ATOM 748 C CA . SER A 1 91 ? 13.822 2.668 -2.644 1.00 88.38 91 SER A CA 1
ATOM 749 C C . SER A 1 91 ? 13.679 2.376 -4.131 1.00 88.38 91 SER A C 1
ATOM 751 O O . SER A 1 91 ? 13.954 1.255 -4.560 1.00 88.38 91 SER A O 1
ATOM 753 N N . VAL A 1 92 ? 13.227 3.360 -4.905 1.00 84.88 92 VAL A N 1
ATOM 754 C CA . VAL A 1 92 ? 13.139 3.256 -6.364 1.00 84.88 92 VAL A CA 1
ATOM 755 C C . VAL A 1 92 ? 14.033 4.295 -7.015 1.00 84.88 92 VAL A C 1
ATOM 757 O O . VAL A 1 92 ? 14.101 5.441 -6.568 1.00 84.88 92 VAL A O 1
ATOM 760 N N . GLN A 1 93 ? 14.713 3.899 -8.083 1.00 78.00 93 GLN A N 1
ATOM 761 C CA . GLN A 1 93 ? 15.424 4.832 -8.938 1.00 78.00 93 GLN A CA 1
ATOM 762 C C . GLN A 1 93 ? 14.403 5.489 -9.870 1.00 78.00 93 GLN A C 1
ATOM 764 O O . GLN A 1 93 ? 13.743 4.822 -10.665 1.00 78.00 93 GLN A O 1
ATOM 769 N N . ILE A 1 94 ? 14.210 6.799 -9.719 1.00 68.38 94 ILE A N 1
ATOM 770 C CA . ILE A 1 94 ? 13.335 7.578 -10.597 1.00 68.38 94 ILE A CA 1
ATOM 771 C C . ILE A 1 94 ? 14.211 8.061 -11.746 1.00 68.38 94 ILE A C 1
ATOM 773 O O . ILE A 1 94 ? 14.737 9.174 -11.727 1.00 68.38 94 ILE A O 1
ATOM 777 N N . SER A 1 95 ? 14.453 7.184 -12.717 1.00 66.00 95 SER A N 1
ATOM 778 C CA . SER A 1 95 ? 15.012 7.606 -13.994 1.00 66.00 95 SER A CA 1
ATOM 779 C C . SER A 1 95 ? 13.965 8.350 -14.821 1.00 66.00 95 SER A C 1
ATOM 781 O O . SER A 1 95 ? 12.767 8.378 -14.518 1.00 66.00 95 SER A O 1
ATOM 783 N N . ASP A 1 96 ? 14.440 8.951 -15.908 1.00 52.03 96 ASP A N 1
ATOM 784 C CA . ASP A 1 96 ? 13.686 9.752 -16.870 1.00 52.03 96 ASP A CA 1
ATOM 785 C C . ASP A 1 96 ? 12.415 9.078 -17.429 1.00 52.03 96 ASP A C 1
ATOM 787 O O . ASP A 1 96 ? 11.559 9.750 -18.000 1.00 52.03 96 ASP A O 1
ATOM 791 N N . VAL A 1 97 ? 12.241 7.770 -17.223 1.00 51.19 97 VAL A N 1
ATOM 792 C CA . VAL A 1 97 ? 11.072 6.983 -17.644 1.00 51.19 97 VAL A CA 1
ATOM 793 C C . VAL A 1 97 ? 9.783 7.398 -16.913 1.00 51.19 97 VAL A C 1
ATOM 795 O O . VAL A 1 97 ? 8.692 7.262 -17.465 1.00 51.19 97 VAL A O 1
ATOM 798 N N . LEU A 1 98 ? 9.876 7.993 -15.715 1.00 56.56 98 LEU A N 1
ATOM 799 C CA . LEU A 1 98 ? 8.711 8.504 -14.971 1.00 56.56 98 LEU A CA 1
ATOM 800 C C . LEU A 1 98 ? 8.290 9.939 -15.364 1.00 56.56 98 LEU A C 1
ATOM 802 O O . LEU A 1 98 ? 7.325 10.459 -14.799 1.00 56.56 98 LEU A O 1
ATOM 806 N N . LYS A 1 99 ? 8.966 10.573 -16.340 1.00 52.88 99 LYS A N 1
ATOM 807 C CA . LYS A 1 99 ? 8.750 11.980 -16.753 1.00 52.88 99 LYS A CA 1
ATOM 808 C C . LYS A 1 99 ? 7.432 12.257 -17.498 1.00 52.88 99 LYS A C 1
ATOM 810 O O . LYS A 1 99 ? 7.102 13.420 -17.700 1.00 52.88 99 LYS A O 1
ATOM 815 N N . ASN A 1 100 ? 6.666 11.235 -17.889 1.00 45.84 100 ASN A N 1
ATOM 816 C CA . ASN A 1 100 ? 5.567 11.399 -18.854 1.00 45.84 100 ASN A CA 1
ATOM 817 C C . ASN A 1 100 ? 4.144 11.538 -18.279 1.00 45.84 100 ASN A C 1
ATOM 819 O O . ASN A 1 100 ? 3.202 11.539 -19.065 1.00 45.84 100 ASN A O 1
ATOM 823 N N . SER A 1 101 ? 3.938 11.672 -16.964 1.00 50.31 101 SER A N 1
ATOM 824 C CA . SER A 1 101 ? 2.565 11.779 -16.433 1.00 50.31 101 SER A CA 1
ATOM 825 C C . SER A 1 101 ? 2.445 12.728 -15.239 1.00 50.31 101 SER A C 1
ATOM 827 O O . SER A 1 101 ? 2.405 12.289 -14.096 1.00 50.31 101 SER A O 1
ATOM 829 N N . ASP A 1 102 ? 2.356 14.021 -15.541 1.00 48.53 102 ASP A N 1
ATOM 830 C CA . ASP A 1 102 ? 1.943 15.140 -14.672 1.00 48.53 102 ASP A CA 1
ATOM 831 C C . ASP A 1 102 ? 3.085 16.042 -14.182 1.00 48.53 102 ASP A C 1
ATOM 833 O O . ASP A 1 102 ? 3.763 15.824 -13.176 1.00 48.53 102 ASP A O 1
ATOM 837 N N . SER A 1 103 ? 3.270 17.101 -14.963 1.00 47.12 103 SER A N 1
ATOM 838 C CA . SER A 1 103 ? 4.186 18.219 -14.800 1.00 47.12 103 SER A CA 1
ATOM 839 C C . SER A 1 103 ? 3.714 19.212 -13.730 1.00 47.12 103 SER A C 1
ATOM 841 O O . SER A 1 103 ? 3.292 20.305 -14.085 1.00 47.12 103 SER A O 1
ATOM 843 N N . ASP A 1 104 ? 3.796 18.864 -12.444 1.00 46.28 104 ASP A N 1
ATOM 844 C CA . ASP A 1 104 ? 3.588 19.845 -11.352 1.00 46.28 104 ASP A CA 1
ATOM 845 C C . ASP A 1 104 ? 4.649 19.796 -10.241 1.00 46.28 104 ASP A C 1
ATOM 847 O O . ASP A 1 104 ? 4.626 20.596 -9.307 1.00 46.28 104 ASP A O 1
ATOM 851 N N . ILE A 1 105 ? 5.639 18.907 -10.346 1.00 50.31 105 ILE A N 1
ATOM 852 C CA . ILE A 1 105 ? 6.790 18.902 -9.441 1.00 50.31 105 ILE A CA 1
ATOM 853 C C . ILE A 1 105 ? 7.996 19.397 -10.229 1.00 50.31 105 ILE A C 1
ATOM 855 O O . ILE A 1 105 ? 8.491 18.706 -11.117 1.00 50.31 105 ILE A O 1
ATOM 859 N N . ASN A 1 106 ? 8.440 20.616 -9.919 1.00 42.00 106 ASN A N 1
ATOM 860 C CA . ASN A 1 106 ? 9.670 21.215 -10.433 1.00 42.00 106 ASN A CA 1
ATOM 861 C C . ASN A 1 106 ? 10.867 20.436 -9.857 1.00 42.00 106 ASN A C 1
ATOM 863 O O . ASN A 1 106 ? 11.478 20.836 -8.868 1.00 42.00 106 ASN A O 1
ATOM 867 N N . TYR A 1 107 ? 11.100 19.242 -10.402 1.00 47.50 107 TYR A N 1
ATOM 868 C CA . TYR A 1 107 ? 12.217 18.382 -10.049 1.00 47.50 107 TYR A CA 1
ATOM 869 C C . TYR A 1 107 ? 13.435 18.903 -10.807 1.00 47.50 107 TYR A C 1
ATOM 871 O O . TYR A 1 107 ? 13.531 18.767 -12.030 1.00 47.50 107 TYR A O 1
ATOM 879 N N . ASP A 1 108 ? 14.330 19.550 -10.061 1.00 45.25 108 ASP A N 1
ATOM 880 C CA . ASP A 1 108 ? 15.647 19.951 -10.538 1.00 45.25 108 ASP A CA 1
ATOM 881 C C . ASP A 1 108 ? 16.321 18.751 -11.222 1.00 45.25 108 ASP A C 1
ATOM 883 O O . ASP A 1 108 ? 16.211 17.611 -10.756 1.00 45.25 108 ASP A O 1
ATOM 887 N N . HIS A 1 109 ? 16.933 19.005 -12.377 1.00 45.09 109 HIS A N 1
ATOM 888 C CA . HIS A 1 109 ? 17.460 18.023 -13.325 1.00 45.09 109 HIS A CA 1
ATOM 889 C C . HIS A 1 109 ? 18.693 17.314 -12.737 1.00 45.09 109 HIS A C 1
ATOM 891 O O . HIS A 1 109 ? 19.824 17.516 -13.172 1.00 45.09 109 HIS A O 1
ATOM 897 N N . ASN A 1 110 ? 18.481 16.478 -11.721 1.00 46.75 110 ASN A N 1
ATOM 898 C CA . ASN A 1 110 ? 19.514 15.659 -11.110 1.00 46.75 110 ASN A CA 1
ATOM 899 C C . ASN A 1 110 ? 19.362 14.210 -11.606 1.00 46.75 110 ASN A C 1
ATOM 901 O O . ASN A 1 110 ? 18.301 13.612 -11.398 1.00 46.75 110 ASN A O 1
ATOM 905 N N . PRO A 1 111 ? 20.369 13.637 -12.287 1.00 50.62 111 PRO A N 1
ATOM 906 C CA . PRO A 1 111 ? 20.298 12.275 -12.798 1.00 50.62 111 PRO A CA 1
ATOM 907 C C . PRO A 1 111 ? 20.024 11.265 -11.672 1.00 50.62 111 PRO A C 1
ATOM 909 O O . PRO A 1 111 ? 2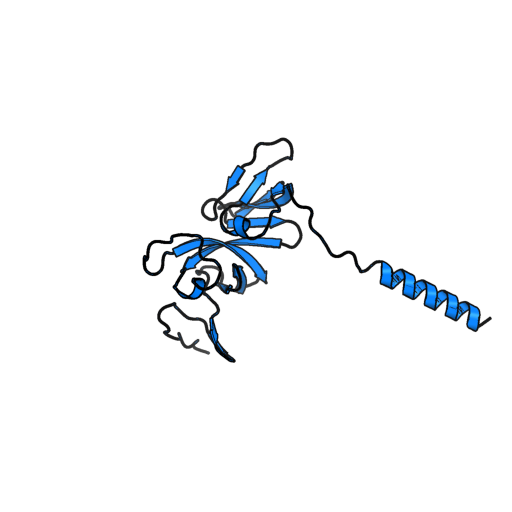0.757 11.190 -10.691 1.00 50.62 111 PRO A O 1
ATOM 912 N N . ALA A 1 112 ? 18.959 10.478 -11.851 1.00 60.50 112 ALA A N 1
ATOM 913 C CA . ALA A 1 112 ? 18.646 9.253 -11.118 1.00 60.50 112 ALA A CA 1
ATOM 914 C C . ALA A 1 112 ? 18.623 9.362 -9.577 1.00 60.50 112 ALA A C 1
ATOM 916 O O . ALA A 1 112 ? 19.289 8.600 -8.872 1.00 60.50 112 ALA A O 1
ATOM 917 N N . ALA A 1 113 ? 17.821 10.283 -9.034 1.00 70.12 113 ALA A N 1
ATOM 918 C CA . ALA A 1 113 ? 17.570 10.327 -7.597 1.00 70.12 113 ALA A CA 1
ATOM 919 C C . ALA A 1 113 ? 16.846 9.046 -7.131 1.00 70.12 113 ALA A C 1
ATOM 921 O O . ALA A 1 113 ? 15.751 8.722 -7.598 1.00 70.12 113 ALA A O 1
ATOM 922 N N . ILE A 1 114 ? 17.458 8.323 -6.190 1.00 80.75 114 ILE A N 1
ATOM 923 C CA . ILE A 1 114 ? 16.806 7.220 -5.480 1.00 80.75 114 ILE A CA 1
ATOM 924 C C . ILE A 1 114 ? 15.808 7.831 -4.496 1.00 80.75 114 ILE A C 1
ATOM 926 O O . ILE A 1 114 ? 16.201 8.577 -3.596 1.00 80.75 114 ILE A O 1
ATOM 930 N N . GLN A 1 115 ? 14.524 7.513 -4.651 1.00 86.06 115 GLN A N 1
ATOM 931 C CA . GLN A 1 115 ? 13.466 8.001 -3.773 1.00 86.06 115 GLN A CA 1
ATOM 932 C C . GLN A 1 115 ? 12.847 6.846 -2.973 1.00 86.06 115 GLN A C 1
ATOM 934 O O . GLN A 1 115 ? 12.425 5.848 -3.564 1.00 86.06 115 GLN A O 1
ATOM 939 N N . PRO A 1 116 ? 12.747 6.961 -1.636 1.00 91.19 116 PRO A N 1
ATOM 940 C CA . PRO A 1 116 ? 11.972 6.022 -0.838 1.00 91.19 116 PRO A CA 1
ATOM 941 C C . PRO A 1 116 ? 10.473 6.269 -1.066 1.00 91.19 116 PRO A C 1
ATOM 943 O O . PRO A 1 116 ? 9.992 7.385 -0.869 1.00 91.19 116 PRO A O 1
ATOM 946 N N . LEU A 1 117 ? 9.735 5.230 -1.466 1.00 92.94 117 LEU A N 1
ATOM 947 C CA . LEU A 1 117 ? 8.294 5.265 -1.740 1.00 92.94 117 LEU A CA 1
ATOM 948 C C . LEU A 1 117 ? 7.563 4.086 -1.090 1.00 92.94 117 LEU A C 1
ATOM 950 O O . LEU A 1 117 ? 8.120 3.009 -0.881 1.00 92.94 117 LEU A O 1
ATOM 954 N N . PHE A 1 118 ? 6.271 4.274 -0.845 1.00 95.38 118 PHE A N 1
ATOM 955 C CA . PHE A 1 118 ? 5.316 3.208 -0.576 1.00 95.38 118 PHE A CA 1
ATOM 956 C C . PHE A 1 118 ? 4.734 2.688 -1.895 1.00 95.38 118 PHE A C 1
ATOM 958 O O . PHE A 1 118 ? 3.859 3.310 -2.500 1.00 95.38 118 PHE A O 1
ATOM 965 N N . LEU A 1 119 ? 5.194 1.527 -2.347 1.00 93.75 119 LEU A N 1
ATOM 966 C CA . LEU A 1 119 ? 4.697 0.875 -3.557 1.00 93.75 119 LEU A CA 1
ATOM 967 C C . LEU A 1 119 ? 3.493 -0.008 -3.220 1.00 93.75 119 LEU A C 1
ATOM 969 O O . LEU A 1 119 ? 3.549 -0.796 -2.274 1.00 93.75 119 LEU A O 1
ATOM 973 N N . LYS A 1 120 ? 2.413 0.093 -3.998 1.00 95.06 120 LYS A N 1
ATOM 974 C CA . LYS A 1 120 ? 1.221 -0.750 -3.830 1.00 95.06 120 LYS A CA 1
ATOM 975 C C . LYS A 1 120 ? 1.580 -2.193 -4.171 1.00 95.06 120 LYS A C 1
ATOM 977 O O . LYS A 1 120 ? 2.197 -2.454 -5.199 1.00 95.06 120 LYS A O 1
ATOM 982 N N . VAL A 1 121 ? 1.216 -3.139 -3.320 1.00 95.62 121 VAL A N 1
ATOM 983 C CA . VAL A 1 121 ? 1.489 -4.561 -3.539 1.00 95.62 121 VAL A CA 1
ATOM 984 C C . VAL A 1 121 ? 0.362 -5.145 -4.387 1.00 95.62 121 VAL A C 1
ATOM 986 O O . VAL A 1 121 ? -0.782 -5.193 -3.946 1.00 95.62 121 VAL A O 1
ATOM 989 N N . LEU A 1 122 ? 0.685 -5.598 -5.599 1.00 95.19 122 LEU A N 1
ATOM 990 C CA . LEU A 1 122 ? -0.264 -6.282 -6.486 1.00 95.19 122 LEU A CA 1
ATOM 991 C C . LEU A 1 122 ? -0.240 -7.798 -6.279 1.00 95.19 122 LEU A C 1
ATOM 993 O O . LEU A 1 122 ? -1.270 -8.461 -6.349 1.00 95.19 122 LEU A O 1
ATOM 997 N N . LEU A 1 123 ? 0.950 -8.348 -6.025 1.00 94.62 123 LEU A N 1
ATOM 998 C CA . LEU A 1 123 ? 1.157 -9.761 -5.730 1.00 94.62 123 LEU A CA 1
ATOM 999 C C . LEU A 1 123 ? 2.285 -9.909 -4.710 1.00 94.62 123 LEU A C 1
ATOM 1001 O O . LEU A 1 123 ? 3.358 -9.325 -4.872 1.00 94.62 123 LEU A O 1
ATOM 1005 N N . ASN A 1 124 ? 2.072 -10.726 -3.680 1.00 92.19 124 ASN A N 1
ATOM 1006 C CA . ASN A 1 1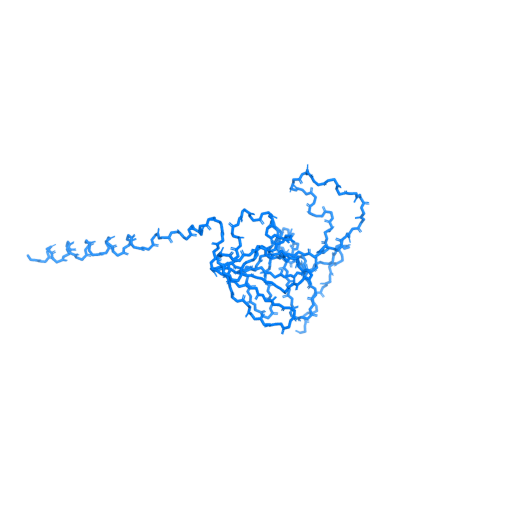24 ? 3.072 -10.988 -2.650 1.00 92.19 124 ASN A CA 1
ATOM 1007 C C . ASN A 1 124 ? 3.526 -12.457 -2.675 1.00 92.19 124 ASN A C 1
ATOM 1009 O O . ASN A 1 124 ? 2.698 -13.363 -2.684 1.00 92.19 124 ASN A O 1
ATOM 1013 N N . GLY A 1 125 ? 4.838 -12.701 -2.663 1.00 90.62 125 GLY A N 1
ATOM 1014 C CA . GLY A 1 125 ? 5.420 -14.041 -2.729 1.00 90.62 125 GLY A CA 1
ATOM 1015 C C . GLY A 1 125 ? 6.943 -14.007 -2.601 1.00 90.62 125 GLY A C 1
ATOM 1016 O O . GLY A 1 125 ? 7.508 -13.016 -2.144 1.00 90.62 125 GLY A O 1
ATOM 1017 N N . LYS A 1 126 ? 7.628 -15.076 -3.041 1.00 88.00 126 LYS A N 1
ATOM 1018 C CA . LYS A 1 126 ? 9.110 -15.102 -3.127 1.00 88.00 126 LYS A CA 1
ATOM 1019 C C . LYS A 1 126 ? 9.651 -13.944 -3.975 1.00 88.00 126 LYS A C 1
ATOM 1021 O O . LYS A 1 126 ? 10.728 -13.414 -3.707 1.00 88.00 126 LYS A O 1
ATOM 1026 N N . ILE A 1 127 ? 8.871 -13.583 -4.988 1.00 88.94 127 ILE A N 1
ATOM 1027 C CA . ILE A 1 127 ? 9.010 -12.393 -5.809 1.00 88.94 127 ILE A CA 1
ATOM 1028 C C . ILE A 1 127 ? 7.677 -11.651 -5.692 1.00 88.94 127 ILE A C 1
ATOM 1030 O O . ILE A 1 127 ? 6.622 -12.248 -5.912 1.00 88.94 127 ILE A O 1
ATOM 1034 N N . SER A 1 128 ? 7.720 -10.384 -5.299 1.00 92.56 128 SER A N 1
ATOM 1035 C CA . SER A 1 128 ? 6.541 -9.526 -5.201 1.00 92.56 128 SER A CA 1
ATOM 1036 C C . SER A 1 128 ? 6.431 -8.645 -6.438 1.00 92.56 128 SER A C 1
ATOM 1038 O O . SER A 1 128 ? 7.439 -8.095 -6.883 1.00 92.56 128 SER A O 1
ATOM 1040 N N . LEU A 1 129 ? 5.209 -8.479 -6.942 1.00 94.44 129 LEU A N 1
ATOM 1041 C CA . LEU A 1 129 ? 4.871 -7.477 -7.948 1.00 94.44 129 LEU A CA 1
ATOM 1042 C C . LEU A 1 129 ? 4.299 -6.255 -7.233 1.00 94.44 129 LEU A C 1
ATOM 1044 O O . LEU A 1 129 ? 3.323 -6.365 -6.484 1.00 94.44 129 LEU A O 1
ATOM 1048 N N . LEU A 1 130 ? 4.921 -5.108 -7.459 1.00 93.88 130 LEU A N 1
ATOM 1049 C CA . LEU A 1 130 ? 4.575 -3.835 -6.849 1.00 93.88 130 LEU A CA 1
ATOM 1050 C C . LEU A 1 130 ? 4.197 -2.838 -7.949 1.00 93.88 130 LEU A C 1
ATOM 1052 O O . LEU A 1 130 ? 4.643 -2.976 -9.086 1.00 93.88 130 LEU A O 1
ATOM 1056 N N . SER A 1 131 ? 3.401 -1.828 -7.621 1.00 91.81 131 SER A N 1
ATOM 1057 C CA . SER A 1 131 ? 3.036 -0.767 -8.553 1.00 91.81 131 SER A CA 1
ATOM 1058 C C . SER A 1 131 ? 3.164 0.615 -7.934 1.00 91.81 131 SER A C 1
ATOM 1060 O O . SER A 1 131 ? 2.859 0.836 -6.757 1.00 91.81 131 SER A O 1
ATOM 1062 N N . TYR A 1 132 ? 3.569 1.561 -8.770 1.00 89.12 132 TYR A N 1
ATOM 1063 C CA . TYR A 1 132 ? 3.541 2.983 -8.477 1.00 89.12 132 TYR A CA 1
ATOM 1064 C C . TYR A 1 132 ? 3.220 3.737 -9.762 1.00 89.12 132 TYR A C 1
ATOM 1066 O O . TYR A 1 132 ? 3.931 3.600 -10.762 1.00 89.12 132 TYR A O 1
ATOM 1074 N N . LYS A 1 133 ? 2.119 4.498 -9.740 1.00 84.06 133 LYS A N 1
ATOM 1075 C CA . LYS A 1 133 ? 1.470 4.998 -10.961 1.00 84.06 133 LYS A CA 1
ATOM 1076 C C . LYS A 1 133 ? 1.256 3.831 -11.947 1.00 84.06 133 LYS A C 1
ATOM 1078 O O . LYS A 1 133 ? 0.871 2.741 -11.525 1.00 84.06 133 LYS A O 1
ATOM 1083 N N . ASP A 1 134 ? 1.586 4.027 -13.219 1.00 83.00 134 ASP A N 1
ATOM 1084 C CA . ASP A 1 134 ? 1.488 3.011 -14.275 1.00 83.00 134 ASP A CA 1
ATOM 1085 C C . ASP A 1 134 ? 2.721 2.099 -14.384 1.00 83.00 134 ASP A C 1
ATOM 1087 O O . ASP A 1 134 ? 2.838 1.303 -15.317 1.00 83.00 134 ASP A O 1
ATOM 1091 N N . ASN A 1 135 ? 3.658 2.204 -13.438 1.00 85.19 135 ASN A N 1
ATOM 1092 C CA . ASN A 1 135 ? 4.906 1.455 -13.465 1.00 85.19 135 ASN A CA 1
ATOM 1093 C C . ASN A 1 135 ? 4.831 0.256 -12.533 1.00 85.19 135 ASN A C 1
ATOM 1095 O O . ASN A 1 135 ? 4.325 0.334 -11.409 1.00 85.19 135 ASN A O 1
ATOM 1099 N N . LEU A 1 136 ? 5.368 -0.859 -13.017 1.00 89.94 136 LEU A N 1
ATOM 1100 C CA . LEU A 1 136 ? 5.431 -2.112 -12.288 1.00 89.94 136 LEU A CA 1
ATOM 1101 C C . LEU A 1 136 ? 6.857 -2.367 -11.833 1.00 89.94 136 LEU A C 1
ATOM 1103 O O . LEU A 1 136 ? 7.803 -2.176 -12.589 1.00 89.94 136 LEU A O 1
ATOM 1107 N N . PHE A 1 137 ? 6.994 -2.854 -10.612 1.00 89.75 137 PHE A N 1
ATOM 1108 C CA . PHE A 1 137 ? 8.275 -3.178 -10.015 1.00 89.75 137 PHE A CA 1
ATOM 1109 C C . PHE A 1 137 ? 8.260 -4.617 -9.526 1.00 89.75 137 PHE A C 1
ATOM 1111 O O . PHE A 1 137 ? 7.245 -5.124 -9.043 1.00 89.75 137 PHE A O 1
ATOM 1118 N N . VAL A 1 138 ? 9.408 -5.271 -9.615 1.00 90.44 138 VAL A N 1
ATOM 1119 C CA . VAL A 1 138 ? 9.635 -6.598 -9.066 1.00 90.44 138 VAL A CA 1
ATOM 1120 C C . VAL A 1 138 ? 10.590 -6.495 -7.895 1.00 90.44 138 VAL A C 1
ATOM 1122 O O . VAL A 1 138 ? 11.692 -5.973 -8.016 1.00 90.44 138 VAL A O 1
ATOM 1125 N N . HIS A 1 139 ? 10.177 -7.041 -6.758 1.00 87.25 139 HIS A N 1
ATOM 1126 C CA . HIS A 1 139 ? 10.995 -7.089 -5.556 1.00 87.25 139 HIS A CA 1
ATOM 1127 C C . HIS A 1 139 ? 11.220 -8.537 -5.129 1.00 87.25 139 HIS A C 1
ATOM 1129 O O . HIS A 1 139 ? 10.273 -9.270 -4.825 1.00 87.25 139 HIS A O 1
ATOM 1135 N N . LYS A 1 140 ? 12.487 -8.941 -5.051 1.00 86.62 140 LYS A N 1
ATOM 1136 C CA . LYS A 1 140 ? 12.909 -10.221 -4.479 1.00 86.62 140 LYS A CA 1
ATOM 1137 C C . LYS A 1 140 ? 13.393 -9.982 -3.051 1.00 86.62 140 LYS A C 1
ATOM 1139 O O . LYS A 1 140 ? 14.112 -9.025 -2.801 1.00 86.62 140 LYS A O 1
ATOM 1144 N N . SER A 1 141 ? 13.010 -10.853 -2.116 1.00 77.94 141 SER A N 1
ATOM 1145 C CA . SER A 1 141 ? 13.429 -10.728 -0.712 1.00 77.94 141 SER A CA 1
ATOM 1146 C C . SER A 1 141 ? 14.953 -10.571 -0.589 1.00 77.94 141 SER A C 1
ATOM 1148 O O . SER A 1 141 ? 15.694 -11.383 -1.144 1.00 77.94 141 SER A O 1
ATOM 1150 N N . GLY A 1 142 ? 15.396 -9.524 0.116 1.00 74.25 142 GLY A N 1
ATOM 1151 C CA . GLY A 1 142 ? 16.814 -9.201 0.313 1.00 74.25 142 GLY A CA 1
ATOM 1152 C C . GLY A 1 142 ? 17.457 -8.344 -0.784 1.00 74.25 142 GLY A C 1
ATOM 1153 O O . GLY A 1 142 ? 18.658 -8.108 -0.712 1.00 74.25 142 GLY A O 1
ATOM 1154 N N . HIS A 1 143 ? 16.692 -7.879 -1.775 1.00 75.56 143 HIS A N 1
ATOM 1155 C CA . HIS A 1 143 ? 17.175 -7.044 -2.877 1.00 75.56 143 HIS A CA 1
ATOM 1156 C C . HIS A 1 143 ? 16.299 -5.798 -3.063 1.00 75.56 143 HIS A C 1
ATOM 1158 O O . HIS A 1 143 ? 15.182 -5.735 -2.553 1.00 75.56 143 HIS A O 1
ATOM 1164 N N . GLU A 1 144 ? 16.800 -4.816 -3.811 1.00 75.12 144 GLU A N 1
ATOM 1165 C CA . GLU A 1 144 ? 16.036 -3.624 -4.191 1.00 75.12 144 GLU A CA 1
ATOM 1166 C C . GLU A 1 144 ? 14.897 -3.963 -5.172 1.00 75.12 144 GLU A C 1
ATOM 1168 O O . GLU A 1 144 ? 14.813 -5.071 -5.714 1.00 75.12 144 GLU A O 1
ATOM 1173 N N . ALA A 1 145 ? 13.965 -3.024 -5.356 1.00 79.56 145 ALA A N 1
ATOM 1174 C CA . ALA A 1 145 ? 12.876 -3.178 -6.313 1.00 79.56 145 ALA A CA 1
ATOM 1175 C C . ALA A 1 145 ? 13.346 -2.765 -7.716 1.00 79.56 145 ALA A C 1
ATOM 1177 O O . ALA A 1 145 ? 13.791 -1.640 -7.916 1.00 79.56 145 ALA A O 1
ATOM 1178 N N . TYR A 1 146 ? 13.202 -3.661 -8.690 1.00 82.12 146 TYR A N 1
ATOM 1179 C CA . TYR A 1 146 ? 13.603 -3.440 -10.080 1.00 82.12 146 TYR A CA 1
ATOM 1180 C C . TYR A 1 146 ? 12.400 -3.037 -10.928 1.00 82.12 146 TYR A C 1
ATOM 1182 O O . TYR A 1 146 ? 11.343 -3.666 -10.832 1.00 82.12 146 TYR A O 1
ATOM 1190 N N . LEU A 1 147 ? 12.553 -2.023 -11.778 1.00 81.31 147 LEU A N 1
ATOM 1191 C CA . LEU A 1 147 ? 11.517 -1.609 -12.721 1.00 81.31 147 LEU A CA 1
ATOM 1192 C C . LEU A 1 147 ? 11.296 -2.701 -13.782 1.00 81.31 147 LEU A C 1
ATOM 1194 O O . LEU A 1 147 ? 12.239 -3.205 -14.392 1.00 81.31 147 LEU A O 1
ATOM 1198 N N . LEU A 1 148 ? 10.036 -3.059 -14.024 1.00 77.44 148 LEU A N 1
ATOM 1199 C CA . LEU A 1 148 ? 9.656 -3.873 -15.171 1.00 77.44 148 LEU A CA 1
ATOM 1200 C C . LEU A 1 148 ? 9.455 -2.972 -16.382 1.00 77.44 148 LEU A C 1
ATOM 1202 O O . LEU A 1 148 ? 8.436 -2.292 -16.507 1.00 77.44 148 LEU A O 1
ATOM 1206 N N . LEU A 1 149 ? 10.410 -3.015 -17.305 1.00 72.94 149 LEU A N 1
ATOM 1207 C CA . LEU A 1 149 ? 10.289 -2.321 -18.577 1.00 72.94 149 LEU A CA 1
ATOM 1208 C C . LEU A 1 149 ? 9.393 -3.128 -19.520 1.00 72.94 149 LEU A C 1
ATOM 1210 O O . LEU A 1 149 ? 9.661 -4.294 -19.830 1.00 72.94 149 LEU A O 1
ATOM 1214 N N . ARG A 1 150 ? 8.320 -2.490 -19.995 1.00 60.88 150 ARG A N 1
ATOM 1215 C CA . ARG A 1 150 ? 7.488 -3.025 -21.070 1.00 60.88 150 ARG A CA 1
ATOM 1216 C C . ARG A 1 150 ? 8.142 -2.662 -22.399 1.00 60.88 150 ARG A C 1
ATOM 1218 O O . ARG A 1 150 ? 8.028 -1.529 -22.846 1.00 60.88 150 ARG A O 1
ATOM 1225 N N . ASN A 1 151 ? 8.816 -3.623 -23.022 1.00 51.72 151 ASN A N 1
ATOM 1226 C CA . ASN A 1 151 ? 9.218 -3.518 -24.423 1.00 51.72 151 ASN A CA 1
ATOM 1227 C C . ASN A 1 151 ? 8.348 -4.477 -25.245 1.00 51.72 151 ASN A C 1
ATOM 1229 O O . ASN A 1 151 ? 8.015 -5.555 -24.748 1.00 51.72 151 ASN A O 1
ATOM 1233 N N . ASP A 1 152 ? 7.946 -4.077 -26.450 1.00 54.09 152 ASP A N 1
ATOM 1234 C CA . ASP A 1 152 ? 6.892 -4.671 -27.285 1.00 54.09 152 ASP A CA 1
ATOM 1235 C C . ASP A 1 152 ? 7.053 -6.193 -27.495 1.00 54.09 152 ASP A C 1
ATOM 1237 O O . ASP A 1 152 ? 7.537 -6.650 -28.529 1.00 54.09 152 ASP A O 1
ATOM 1241 N N . ASN A 1 153 ? 6.590 -6.981 -26.511 1.00 45.31 153 ASN A N 1
ATOM 1242 C CA . ASN A 1 153 ? 6.572 -8.453 -26.396 1.00 45.31 153 ASN A CA 1
ATOM 1243 C C . ASN A 1 153 ? 7.652 -9.126 -25.518 1.00 45.31 153 ASN A C 1
ATOM 1245 O O . ASN A 1 153 ? 7.745 -10.356 -25.531 1.00 45.31 153 ASN A O 1
ATOM 1249 N N . LYS A 1 154 ? 8.441 -8.394 -24.717 1.00 51.62 154 LYS A N 1
ATOM 1250 C CA . LYS A 1 154 ? 9.356 -8.993 -23.723 1.00 51.62 154 LYS A CA 1
ATOM 1251 C C . LYS A 1 154 ? 9.361 -8.220 -22.406 1.00 51.62 154 LYS A C 1
ATOM 1253 O O . LYS A 1 154 ? 9.518 -7.005 -22.389 1.00 51.62 154 LYS A O 1
ATOM 1258 N N . ILE A 1 155 ? 9.241 -8.960 -21.303 1.00 53.34 155 ILE A N 1
ATOM 1259 C CA . ILE A 1 155 ? 9.530 -8.451 -19.960 1.00 53.34 155 ILE A CA 1
ATOM 1260 C C . ILE A 1 155 ? 11.034 -8.602 -19.756 1.00 53.34 155 ILE A C 1
ATOM 1262 O O . ILE A 1 155 ? 11.549 -9.720 -19.820 1.00 53.34 155 ILE A O 1
ATOM 1266 N N . VAL A 1 156 ? 11.735 -7.493 -19.533 1.00 60.06 156 VAL A N 1
ATOM 1267 C CA . VAL A 1 156 ? 13.160 -7.514 -19.194 1.00 60.06 156 VAL A CA 1
ATOM 1268 C C . VAL A 1 156 ? 13.359 -6.839 -17.844 1.00 60.06 156 VAL A C 1
ATOM 1270 O O . VAL A 1 156 ? 12.774 -5.789 -17.581 1.00 60.06 156 VAL A O 1
ATOM 1273 N N . LEU A 1 157 ? 14.172 -7.465 -16.991 1.00 59.72 157 LEU A N 1
ATOM 1274 C CA . LEU A 1 157 ? 14.754 -6.804 -15.829 1.00 59.72 157 LEU A CA 1
ATOM 1275 C C . LEU A 1 157 ? 15.888 -5.926 -16.360 1.00 59.72 157 LEU A C 1
ATOM 1277 O O . LEU A 1 157 ? 16.849 -6.444 -16.926 1.00 59.72 157 LEU A O 1
ATOM 1281 N N . GLY A 1 158 ? 15.719 -4.613 -16.272 1.00 53.75 158 GLY A N 1
ATOM 1282 C CA . GLY A 1 158 ? 16.734 -3.649 -16.678 1.00 53.75 158 GLY A CA 1
ATOM 1283 C C . GLY A 1 158 ? 17.289 -2.921 -15.464 1.00 53.75 158 GLY A C 1
ATOM 1284 O O . GLY A 1 158 ? 16.556 -2.675 -14.505 1.00 53.75 158 GLY A O 1
ATOM 1285 N N . ASP A 1 159 ? 18.567 -2.562 -15.532 1.00 53.75 159 ASP A N 1
ATOM 1286 C CA . ASP A 1 159 ? 19.016 -1.324 -14.906 1.00 53.75 159 ASP A CA 1
ATOM 1287 C C . ASP A 1 159 ? 18.710 -0.142 -15.851 1.00 53.75 159 ASP A C 1
ATOM 1289 O O . ASP A 1 159 ? 18.460 -0.319 -17.051 1.00 53.75 159 ASP A O 1
ATOM 1293 N N . ASP A 1 160 ? 18.721 1.080 -15.324 1.00 45.94 160 ASP A N 1
ATOM 1294 C CA . ASP A 1 160 ? 18.412 2.294 -16.090 1.00 45.94 160 ASP A CA 1
ATOM 1295 C C . ASP A 1 160 ? 19.476 2.655 -17.153 1.00 45.94 160 ASP A C 1
ATOM 1297 O O . ASP A 1 160 ? 19.315 3.634 -17.881 1.00 45.94 160 ASP A O 1
ATOM 1301 N N . SER A 1 161 ? 20.558 1.874 -17.293 1.00 49.59 161 SER A N 1
ATOM 1302 C CA . SER A 1 161 ? 21.579 2.085 -18.331 1.00 49.59 161 SER A CA 1
ATOM 1303 C C . SER A 1 161 ? 21.222 1.437 -19.675 1.00 49.59 161 SER A C 1
ATOM 1305 O O . SER A 1 161 ? 21.970 1.562 -20.646 1.00 49.59 161 SER A O 1
ATOM 1307 N N . GLY A 1 162 ? 20.085 0.733 -19.753 1.00 44.00 162 GLY A N 1
ATOM 1308 C CA . GLY A 1 162 ? 19.694 -0.031 -20.939 1.00 44.00 162 GLY A CA 1
ATOM 1309 C C . GLY A 1 162 ? 20.538 -1.293 -21.146 1.00 44.00 162 GLY A C 1
ATOM 1310 O O . GLY A 1 162 ? 20.378 -1.982 -22.159 1.00 44.00 162 GLY A O 1
ATOM 1311 N N . ASN A 1 163 ? 21.410 -1.633 -20.190 1.00 39.72 163 ASN A N 1
ATOM 1312 C CA . ASN A 1 163 ? 22.114 -2.902 -20.191 1.00 39.72 163 ASN A CA 1
ATOM 1313 C C . ASN A 1 163 ? 21.157 -4.001 -19.738 1.00 39.72 163 ASN A C 1
ATOM 1315 O O . ASN A 1 163 ? 20.779 -4.125 -18.576 1.00 39.72 163 ASN A O 1
ATOM 1319 N N . LEU A 1 164 ? 20.752 -4.819 -20.705 1.00 46.19 164 LEU A N 1
ATOM 1320 C CA . LEU A 1 164 ? 19.971 -6.019 -20.456 1.00 46.19 164 LEU A CA 1
ATOM 1321 C C . LEU A 1 164 ? 20.878 -7.021 -19.735 1.00 46.19 164 LEU A C 1
ATOM 1323 O O . LEU A 1 164 ? 21.709 -7.679 -20.371 1.00 46.19 164 LEU A O 1
ATOM 1327 N N . GLU A 1 165 ? 20.721 -7.170 -18.422 1.00 44.91 165 GLU A N 1
ATOM 1328 C CA . GLU A 1 165 ? 21.332 -8.294 -17.727 1.00 44.91 165 GLU A CA 1
ATOM 1329 C C . GLU A 1 165 ? 20.613 -9.560 -18.213 1.00 44.91 165 GLU A C 1
ATOM 1331 O O . GLU A 1 165 ? 19.465 -9.846 -17.862 1.00 44.91 165 GLU A O 1
ATOM 1336 N N . LYS A 1 166 ? 21.250 -10.305 -19.126 1.00 39.22 166 LYS A N 1
ATOM 1337 C CA . LYS A 1 166 ? 20.729 -11.604 -19.557 1.00 39.22 166 LYS A CA 1
ATOM 1338 C C . LYS A 1 166 ? 20.600 -12.470 -18.311 1.00 39.22 166 LYS A C 1
ATOM 1340 O O . LYS A 1 166 ? 21.613 -12.877 -17.743 1.00 39.22 166 LYS A O 1
ATOM 1345 N N . ALA A 1 167 ? 19.365 -12.781 -17.924 1.00 39.94 167 ALA A N 1
ATOM 1346 C CA . ALA A 1 167 ? 19.091 -13.793 -16.922 1.00 39.94 167 ALA A CA 1
ATOM 1347 C C . ALA A 1 167 ? 19.827 -15.076 -17.332 1.00 39.94 167 ALA A C 1
ATOM 1349 O O . ALA A 1 167 ? 19.497 -15.700 -18.343 1.00 39.94 167 ALA A O 1
ATOM 1350 N N . LYS A 1 168 ? 20.873 -15.437 -16.583 1.00 36.16 168 LYS A N 1
ATOM 1351 C CA . LYS A 1 168 ? 21.539 -16.728 -16.734 1.00 36.16 168 LYS A CA 1
ATOM 1352 C C . LYS A 1 168 ? 20.538 -17.800 -16.313 1.00 36.16 168 LYS A C 1
ATOM 1354 O O . LYS A 1 168 ? 20.295 -17.999 -15.127 1.00 36.16 168 LYS A O 1
ATOM 1359 N N . THR A 1 169 ? 19.931 -18.457 -17.290 1.00 36.50 169 THR A N 1
ATOM 1360 C CA . THR A 1 169 ? 19.278 -19.751 -17.098 1.00 36.50 169 THR A CA 1
ATOM 1361 C C . THR A 1 169 ? 20.366 -20.788 -16.837 1.00 36.50 169 THR A C 1
ATOM 1363 O O . THR A 1 169 ? 21.182 -21.039 -17.725 1.00 36.50 169 THR A O 1
ATOM 1366 N N . ASN A 1 170 ? 20.396 -21.322 -15.614 1.00 40.12 170 ASN A N 1
ATOM 1367 C CA . ASN A 1 170 ? 21.061 -22.590 -15.302 1.00 40.12 170 ASN A CA 1
ATOM 1368 C C . ASN A 1 170 ? 20.220 -23.759 -15.815 1.00 40.12 170 ASN A C 1
ATOM 1370 O O . ASN A 1 170 ? 18.974 -23.635 -15.759 1.00 40.12 170 ASN A O 1
#

Foldseek 3Di:
DVVVVVVVVVVVVVVVVVVPPPDPPDDAAWAWKWFQFPVRDIQTFTWGDDDVPCQWAWIWTDSYPPDDTDIDGLVGGQWMDDDVKIWGKAWDFPAPVPVPPDPDDPDDPDGTDTDTTTWIWPADDCWTWTDDDPWIWIDHPPDGTFTFDDDPPDTFRDDPVPDGPPPDDD